Protein AF-A0A6G1K3Y3-F1 (afdb_monomer_lite)

InterPro domains:
  IPR031568 Protein Pet117, mitochondrial [PF15786] (4-69)
  IPR031568 Protein Pet117, mitochondrial [PTHR28163] (1-73)

pLDDT: mean 81.27, std 16.71, range [42.97, 98.5]

Organism: NCBI:txid1314801

Foldseek 3Di:
DDPVVVVVVVVVVVVVVVVVVVVVVVVVVVVVVVVVVVVVVVVVVVVVVVVVVVVVVVVVVVVVVCVVDPDDPPPPDPPDDDDDDDD

Secondary structure (DSSP, 8-state):
--HHHHHHHHHHHHHHHHHHHHHHHHHHHHHHHHHHHHHHHHHHHHHHHHHHHHHHHHHHHHHHHHHH-------------------

Radius of gyration: 33.34 Å; chains: 1; bounding box: 55×21×86 Å

Sequence (87 aa):
MSRASQFTLAGTFFGAIGIVVFVHASQRSEKALMHAGVIRDYEQQRVKRERQADFEMQKALEEEYRKVQTVSDGGGGPASQQDAGTK

Structure (mmCIF, N/CA/C/O backbone):
data_AF-A0A6G1K3Y3-F1
#
_entry.id   AF-A0A6G1K3Y3-F1
#
loop_
_atom_site.group_PDB
_atom_site.id
_atom_site.type_symbol
_atom_site.label_atom_id
_atom_site.label_alt_id
_atom_site.label_comp_id
_atom_site.label_asym_id
_atom_site.label_entity_id
_atom_site.label_seq_id
_atom_site.pdbx_PDB_ins_code
_atom_site.Cartn_x
_atom_site.Cartn_y
_atom_site.Cartn_z
_atom_site.occupancy
_atom_site.B_iso_or_equiv
_atom_site.auth_seq_id
_atom_site.auth_comp_id
_atom_site.auth_asym_id
_atom_site.auth_atom_id
_atom_site.pdbx_PDB_model_num
ATOM 1 N N . MET A 1 1 ? 26.046 2.928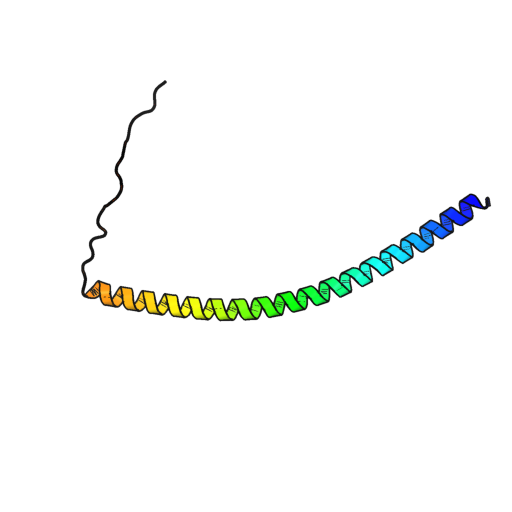 -38.339 1.00 62.66 1 MET A N 1
ATOM 2 C CA . MET A 1 1 ? 25.826 2.747 -36.884 1.00 62.66 1 MET A CA 1
ATOM 3 C C . MET A 1 1 ? 26.378 1.388 -36.485 1.00 62.66 1 MET A C 1
ATOM 5 O O . MET A 1 1 ? 26.224 0.453 -37.261 1.00 62.66 1 MET A O 1
ATOM 9 N N . SER A 1 2 ? 27.039 1.275 -35.331 1.00 89.31 2 SER A N 1
ATOM 10 C CA . SER A 1 2 ? 27.527 -0.020 -34.831 1.00 89.31 2 SER A CA 1
ATOM 11 C C . SER A 1 2 ? 26.349 -0.907 -34.408 1.00 89.31 2 SER A C 1
ATOM 13 O O . SER A 1 2 ? 25.349 -0.407 -33.895 1.00 89.31 2 SER A O 1
ATOM 15 N N . ARG A 1 3 ? 26.464 -2.230 -34.580 1.00 90.94 3 ARG A N 1
ATOM 16 C CA . ARG A 1 3 ? 25.454 -3.191 -34.095 1.00 90.94 3 ARG A CA 1
ATOM 17 C C . ARG A 1 3 ? 25.210 -3.042 -32.591 1.00 90.94 3 ARG A C 1
ATOM 19 O O . ARG A 1 3 ? 24.070 -3.116 -32.148 1.00 90.94 3 ARG A O 1
ATOM 26 N N . ALA A 1 4 ? 26.263 -2.747 -31.827 1.00 91.31 4 ALA A N 1
ATOM 27 C CA . ALA A 1 4 ? 26.172 -2.527 -30.387 1.00 91.31 4 ALA A CA 1
ATOM 28 C C . ALA A 1 4 ? 25.230 -1.363 -30.036 1.00 91.31 4 ALA A C 1
ATOM 30 O O . ALA A 1 4 ? 24.373 -1.507 -29.172 1.00 91.31 4 ALA A O 1
ATOM 31 N N . SER A 1 5 ? 25.318 -0.236 -30.754 1.00 92.12 5 SER A N 1
ATOM 32 C CA . SER A 1 5 ? 24.461 0.924 -30.479 1.00 92.12 5 SER A CA 1
ATOM 33 C C . SER A 1 5 ? 22.999 0.682 -30.870 1.00 92.12 5 SER A C 1
ATOM 35 O O . SER A 1 5 ? 22.102 1.231 -30.237 1.00 92.12 5 SER A O 1
ATOM 37 N N . GLN A 1 6 ? 22.742 -0.161 -31.876 1.00 92.12 6 GLN A N 1
ATOM 38 C CA . GLN A 1 6 ? 21.381 -0.570 -32.243 1.00 92.12 6 GLN A CA 1
ATOM 39 C C . GLN A 1 6 ? 20.742 -1.460 -31.170 1.00 92.12 6 GLN A C 1
ATOM 41 O O . GLN A 1 6 ? 19.582 -1.247 -30.824 1.00 92.12 6 GLN A O 1
ATOM 46 N N . PHE A 1 7 ? 21.498 -2.406 -30.602 1.00 96.69 7 PHE A N 1
ATOM 47 C CA . PHE A 1 7 ? 21.016 -3.232 -29.492 1.00 96.69 7 PHE A CA 1
ATOM 48 C C . PHE A 1 7 ? 20.729 -2.408 -28.240 1.00 96.69 7 PHE A C 1
ATOM 50 O O . PHE A 1 7 ? 19.684 -2.600 -27.624 1.00 96.69 7 PHE A O 1
ATOM 57 N N . THR A 1 8 ? 21.602 -1.457 -27.893 1.00 95.69 8 THR A N 1
ATOM 58 C CA . THR A 1 8 ? 21.362 -0.560 -26.756 1.00 95.69 8 THR A CA 1
ATOM 59 C C . THR A 1 8 ? 20.080 0.246 -26.946 1.00 95.69 8 THR A C 1
ATOM 61 O O . THR A 1 8 ? 19.260 0.300 -26.035 1.00 95.69 8 THR A O 1
ATOM 64 N N . LEU A 1 9 ? 19.872 0.824 -28.135 1.00 95.62 9 LEU A N 1
ATOM 65 C CA . LEU A 1 9 ? 18.673 1.610 -28.433 1.00 95.62 9 LEU A CA 1
ATOM 66 C C . LEU A 1 9 ? 17.393 0.762 -28.385 1.00 95.62 9 LEU A C 1
ATOM 68 O O . LEU A 1 9 ? 16.381 1.192 -27.838 1.00 95.62 9 LEU A O 1
ATOM 72 N N . ALA A 1 10 ? 17.434 -0.455 -28.931 1.00 97.25 10 ALA A N 1
ATOM 73 C CA . ALA A 1 10 ? 16.307 -1.378 -28.852 1.00 97.25 10 ALA A CA 1
ATOM 74 C C . ALA A 1 10 ? 16.020 -1.780 -27.396 1.00 97.25 10 ALA A C 1
ATOM 76 O O . ALA A 1 10 ? 14.869 -1.771 -26.965 1.00 97.25 10 ALA A O 1
ATOM 77 N N . GLY A 1 11 ? 17.063 -2.080 -26.619 1.00 98.00 11 GLY A N 1
ATOM 78 C CA . GLY A 1 11 ? 16.944 -2.459 -25.215 1.00 98.00 11 GLY A CA 1
ATOM 79 C C . GLY A 1 11 ? 16.318 -1.364 -24.355 1.00 98.00 11 GLY A C 1
ATOM 80 O O . GLY A 1 11 ? 15.409 -1.650 -23.579 1.00 98.00 11 GLY A O 1
ATOM 81 N N . THR A 1 12 ? 16.740 -0.107 -24.515 1.00 97.31 12 THR A N 1
ATOM 82 C CA . THR A 1 12 ? 16.152 1.012 -23.761 1.00 97.31 12 THR A CA 1
ATOM 83 C C . THR A 1 12 ? 14.701 1.265 -24.157 1.00 97.31 12 THR A C 1
ATOM 85 O O . THR A 1 12 ? 13.869 1.500 -23.282 1.00 97.31 12 THR A O 1
ATOM 88 N N . PHE A 1 13 ? 14.371 1.146 -25.445 1.00 98.06 13 PHE A N 1
ATOM 89 C CA . PHE A 1 13 ? 12.999 1.274 -25.931 1.00 98.06 13 PHE A CA 1
ATOM 90 C C . PHE A 1 13 ? 12.074 0.199 -25.341 1.00 98.06 13 PHE A C 1
ATOM 92 O O . PHE A 1 13 ? 11.041 0.521 -24.752 1.00 98.06 13 PHE A O 1
ATOM 99 N N . PHE A 1 14 ? 12.465 -1.076 -25.426 1.00 98.50 14 PHE A N 1
ATOM 100 C CA . PHE A 1 14 ? 11.676 -2.167 -24.848 1.00 98.50 14 PHE A CA 1
ATOM 101 C C . PHE A 1 14 ? 11.630 -2.107 -23.321 1.00 98.50 14 PHE A C 1
ATOM 103 O O . PHE A 1 14 ? 10.583 -2.382 -22.739 1.00 98.50 14 PHE A O 1
ATOM 110 N N . GLY A 1 15 ? 12.720 -1.695 -22.669 1.00 98.44 15 GLY A N 1
ATOM 111 C CA . GLY A 1 15 ? 12.757 -1.483 -21.224 1.00 98.44 15 GLY A CA 1
ATOM 112 C C . GLY A 1 15 ? 11.754 -0.422 -20.773 1.00 98.44 15 GLY A C 1
ATOM 113 O O . GLY A 1 15 ? 10.986 -0.662 -19.844 1.00 98.44 15 GLY A O 1
ATOM 114 N N . ALA A 1 16 ? 11.693 0.716 -21.471 1.00 98.31 16 ALA A N 1
ATOM 115 C CA . ALA A 1 16 ? 10.732 1.775 -21.176 1.00 98.31 16 ALA A CA 1
ATOM 116 C C . ALA A 1 16 ? 9.281 1.290 -21.323 1.00 98.31 16 ALA A C 1
ATOM 118 O O . ALA A 1 16 ? 8.470 1.486 -20.417 1.00 98.31 16 ALA A O 1
ATOM 119 N N . ILE A 1 17 ? 8.963 0.595 -22.421 1.00 98.50 17 ILE A N 1
ATOM 120 C CA . ILE A 1 17 ? 7.634 -0.003 -22.625 1.00 98.50 17 ILE A CA 1
ATOM 121 C C . ILE A 1 17 ? 7.317 -1.003 -21.508 1.00 98.50 17 ILE A C 1
ATOM 123 O O . ILE A 1 17 ? 6.224 -0.969 -20.942 1.00 98.50 17 ILE A O 1
ATOM 127 N N . GLY A 1 18 ? 8.277 -1.861 -21.156 1.00 98.50 18 GLY A N 1
ATOM 128 C CA . GLY A 1 18 ? 8.126 -2.859 -20.103 1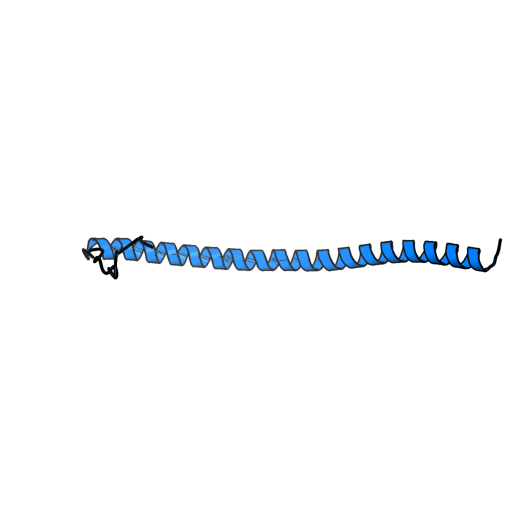.00 98.50 18 GLY A CA 1
ATOM 129 C C . GLY A 1 18 ? 7.777 -2.238 -18.752 1.00 98.50 18 GLY A C 1
ATOM 130 O O . GLY A 1 18 ? 6.843 -2.695 -18.097 1.00 98.50 18 GLY A O 1
ATOM 131 N N . ILE A 1 19 ? 8.458 -1.155 -18.368 1.00 98.38 19 ILE A N 1
ATOM 132 C CA . ILE A 1 19 ? 8.171 -0.430 -17.122 1.00 98.38 19 ILE A CA 1
ATOM 133 C C . ILE A 1 19 ? 6.743 0.127 -17.134 1.00 98.38 19 ILE A C 1
ATOM 135 O O . ILE A 1 19 ? 6.012 -0.038 -16.158 1.00 98.38 19 ILE A O 1
ATOM 139 N N . VAL A 1 20 ? 6.310 0.745 -18.237 1.00 98.12 20 VAL A N 1
ATOM 140 C CA . VAL A 1 20 ? 4.952 1.305 -18.346 1.00 98.12 20 VAL A CA 1
ATOM 141 C C . VAL A 1 20 ? 3.888 0.213 -18.216 1.00 98.12 20 VAL A C 1
ATOM 143 O O . VAL A 1 20 ? 2.909 0.395 -17.486 1.00 98.12 20 VAL A O 1
ATOM 146 N N . VAL A 1 21 ? 4.081 -0.927 -18.887 1.00 98.19 21 VAL A N 1
ATOM 147 C CA . VAL A 1 21 ? 3.177 -2.085 -18.792 1.00 98.19 21 VAL A CA 1
ATOM 148 C C . VAL A 1 21 ? 3.143 -2.630 -17.364 1.00 98.19 21 VAL A C 1
ATOM 150 O O . VAL A 1 21 ? 2.060 -2.869 -16.827 1.00 98.19 21 VAL A O 1
ATOM 153 N N . PHE A 1 22 ? 4.307 -2.779 -16.729 1.00 98.00 22 PHE A N 1
ATOM 154 C CA . PHE A 1 22 ? 4.424 -3.266 -15.357 1.00 98.00 22 PHE A CA 1
ATOM 155 C C . PHE A 1 22 ? 3.685 -2.366 -14.359 1.00 98.00 22 PHE A C 1
ATOM 157 O O . PHE A 1 22 ? 2.895 -2.863 -13.559 1.00 98.00 22 PHE A O 1
ATOM 164 N N . VAL A 1 23 ? 3.859 -1.043 -14.443 1.00 97.56 23 VAL A N 1
ATOM 165 C CA . VAL A 1 23 ? 3.164 -0.091 -13.560 1.00 97.56 23 VAL A CA 1
ATOM 166 C C . VAL A 1 23 ? 1.646 -0.177 -13.735 1.00 97.56 23 VAL A C 1
ATOM 168 O O . VAL A 1 23 ? 0.924 -0.233 -12.742 1.00 97.56 23 VAL A O 1
ATOM 171 N N . HIS A 1 24 ? 1.142 -0.264 -14.970 1.00 96.56 24 HIS A N 1
ATOM 172 C CA . HIS A 1 24 ? -0.298 -0.424 -15.207 1.00 96.56 24 HIS A CA 1
ATOM 173 C C . HIS A 1 24 ? -0.844 -1.738 -14.636 1.00 96.56 24 HIS A C 1
ATOM 175 O O . HIS A 1 24 ? -1.969 -1.772 -14.132 1.00 96.56 24 HIS A O 1
ATOM 181 N N . ALA A 1 25 ? -0.065 -2.819 -14.703 1.00 95.19 25 ALA A N 1
ATOM 182 C CA . ALA A 1 25 ? -0.435 -4.086 -14.084 1.00 95.19 25 ALA A CA 1
AT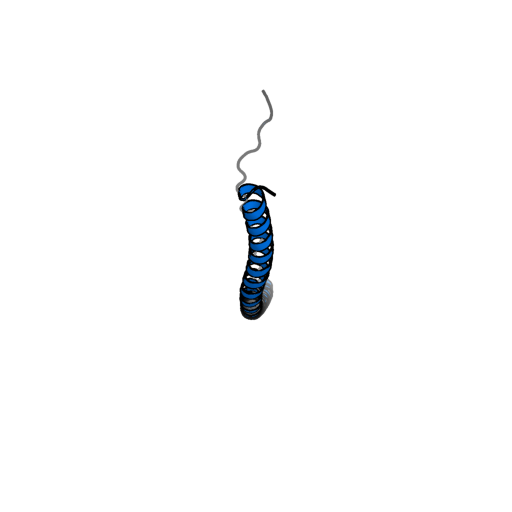OM 183 C C . ALA A 1 25 ? -0.463 -3.975 -12.548 1.00 95.19 25 ALA A C 1
ATOM 185 O O . ALA A 1 25 ? -1.449 -4.388 -11.933 1.00 95.19 25 ALA A O 1
ATOM 186 N N . SER A 1 26 ? 0.555 -3.349 -11.940 1.00 94.31 26 SER A N 1
ATOM 187 C CA . SER A 1 26 ? 0.626 -3.125 -10.486 1.00 94.31 26 SER A CA 1
ATOM 188 C C . SER A 1 26 ? -0.556 -2.295 -9.988 1.00 94.31 26 SER A C 1
ATOM 190 O O . SER A 1 26 ? -1.301 -2.747 -9.120 1.00 94.31 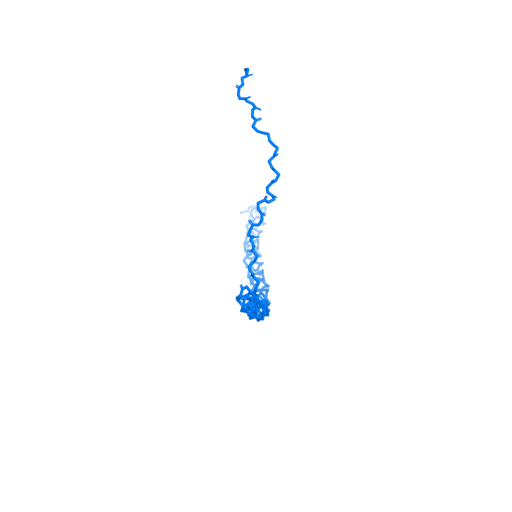26 SER A O 1
ATOM 192 N N . GLN A 1 27 ? -0.833 -1.155 -10.628 1.00 93.62 27 GLN A N 1
ATOM 193 C CA . GLN A 1 27 ? -1.946 -0.269 -10.270 1.00 93.62 27 GLN A CA 1
ATOM 194 C C . GLN A 1 27 ? -3.310 -0.976 -10.309 1.00 93.62 27 GLN A C 1
ATOM 196 O O . GLN A 1 27 ? -4.172 -0.726 -9.464 1.00 93.62 27 GLN A O 1
ATOM 201 N N . ARG A 1 28 ? -3.529 -1.888 -11.271 1.00 90.00 28 ARG A N 1
ATOM 202 C CA . ARG A 1 28 ? -4.767 -2.689 -11.327 1.00 90.00 28 ARG A CA 1
ATOM 203 C C . ARG A 1 28 ? -4.892 -3.630 -10.130 1.00 90.00 28 ARG A C 1
ATOM 205 O O . ARG A 1 28 ? -5.985 -3.746 -9.579 1.00 90.00 28 ARG A O 1
ATOM 212 N N . SER A 1 29 ? -3.799 -4.276 -9.723 1.00 87.62 29 SER A N 1
ATOM 213 C CA . SER A 1 29 ? -3.792 -5.162 -8.551 1.00 87.62 29 SER A CA 1
ATOM 214 C C . SER A 1 29 ? -4.016 -4.395 -7.243 1.00 87.62 29 SER A C 1
ATOM 216 O O . SER A 1 29 ? -4.820 -4.808 -6.408 1.00 87.62 29 SER A O 1
ATOM 218 N N . GLU A 1 30 ? -3.401 -3.220 -7.110 1.00 85.69 30 GLU A N 1
ATOM 219 C CA . GLU A 1 30 ? -3.562 -2.336 -5.954 1.00 85.69 30 GLU A CA 1
ATOM 220 C C . GLU A 1 30 ? -5.005 -1.843 -5.821 1.00 85.69 30 GLU A C 1
ATOM 222 O O . GLU A 1 30 ? -5.571 -1.860 -4.728 1.00 85.69 30 GLU A O 1
ATOM 227 N N . LYS A 1 31 ? -5.657 -1.491 -6.937 1.00 86.50 31 LYS A N 1
ATOM 228 C CA . LYS A 1 31 ? -7.068 -1.084 -6.934 1.00 86.50 31 LYS A CA 1
ATOM 229 C C . LYS A 1 31 ? -7.991 -2.186 -6.404 1.00 86.50 31 LYS A C 1
ATOM 231 O O . LYS A 1 31 ? -8.924 -1.893 -5.658 1.00 86.50 31 LYS A O 1
ATOM 236 N N . ALA A 1 32 ? -7.734 -3.449 -6.750 1.00 79.88 32 ALA A N 1
ATOM 237 C CA . ALA A 1 32 ? -8.512 -4.577 -6.232 1.00 79.88 32 ALA A CA 1
ATOM 238 C C . ALA A 1 32 ? -8.350 -4.733 -4.708 1.00 79.88 32 ALA A C 1
ATOM 240 O O . ALA A 1 32 ? -9.334 -4.950 -3.998 1.00 79.88 32 ALA A O 1
ATOM 241 N N . LEU A 1 33 ? -7.132 -4.541 -4.193 1.00 79.94 33 LEU A N 1
ATOM 242 C CA . LEU A 1 33 ? -6.854 -4.557 -2.754 1.00 79.94 33 LEU A CA 1
ATOM 243 C C . LEU A 1 33 ? -7.524 -3.388 -2.017 1.00 79.94 33 LEU A C 1
ATOM 245 O O . LEU A 1 33 ? -8.031 -3.575 -0.912 1.00 79.94 33 LEU A O 1
ATOM 249 N N . MET A 1 34 ? -7.595 -2.203 -2.631 1.00 78.94 34 MET A N 1
ATOM 250 C CA . MET A 1 34 ? -8.296 -1.053 -2.045 1.00 78.94 34 MET A CA 1
ATOM 251 C C . MET A 1 34 ? -9.796 -1.319 -1.868 1.00 78.94 34 MET A C 1
ATOM 253 O O . MET A 1 34 ? -10.356 -0.971 -0.830 1.00 78.94 34 MET A O 1
ATOM 257 N N . HIS A 1 35 ? -10.447 -1.993 -2.822 1.00 82.19 35 HIS A N 1
ATOM 258 C CA . HIS A 1 35 ? -11.852 -2.390 -2.669 1.00 82.19 35 HIS A CA 1
ATOM 259 C C . HIS A 1 35 ? -12.059 -3.374 -1.509 1.00 82.19 35 HIS A C 1
ATOM 261 O O . HIS A 1 35 ? -13.015 -3.225 -0.747 1.00 82.19 35 HIS A O 1
ATOM 267 N N . ALA A 1 36 ? -11.147 -4.331 -1.322 1.00 79.62 36 ALA A N 1
ATOM 268 C CA . ALA A 1 36 ? -11.182 -5.234 -0.172 1.00 79.62 36 ALA A CA 1
ATOM 269 C C . ALA A 1 36 ? -10.973 -4.487 1.160 1.00 79.62 36 ALA A C 1
ATOM 271 O O . ALA A 1 36 ? -11.631 -4.795 2.155 1.00 79.62 36 ALA A O 1
ATOM 272 N N . GLY A 1 37 ? -10.106 -3.467 1.170 1.00 79.31 37 GLY A N 1
ATOM 273 C CA . GLY A 1 37 ? -9.903 -2.583 2.318 1.00 79.31 37 GLY A CA 1
ATOM 274 C C . GLY A 1 37 ? -11.181 -1.851 2.734 1.00 79.31 37 GLY A C 1
ATOM 275 O O . GLY A 1 37 ? -11.545 -1.883 3.906 1.00 79.31 37 GLY A O 1
ATOM 276 N N . VAL A 1 38 ? -11.913 -1.281 1.772 1.00 80.50 38 VAL A N 1
ATOM 277 C CA . VAL A 1 38 ? -13.181 -0.575 2.030 1.00 80.50 38 VAL A CA 1
ATOM 278 C C . VAL A 1 38 ? -14.238 -1.504 2.635 1.00 80.50 38 VAL A C 1
ATOM 280 O O . VAL A 1 38 ? -14.915 -1.128 3.589 1.00 80.50 38 VAL A O 1
ATOM 283 N N . ILE A 1 39 ? -14.370 -2.730 2.122 1.00 78.44 39 ILE A N 1
ATOM 284 C CA . ILE A 1 39 ? -15.324 -3.717 2.658 1.00 78.44 39 ILE A CA 1
ATOM 285 C C . ILE A 1 39 ? -14.983 -4.058 4.115 1.00 78.44 39 ILE A C 1
ATOM 287 O O . ILE A 1 39 ? -15.860 -4.031 4.979 1.00 78.44 39 ILE A O 1
ATOM 291 N N . ARG A 1 40 ? -13.699 -4.294 4.405 1.00 80.19 40 ARG A N 1
ATOM 292 C CA . ARG A 1 40 ? -13.219 -4.552 5.768 1.00 80.19 40 ARG A CA 1
ATOM 293 C C . ARG A 1 40 ? -13.499 -3.379 6.714 1.00 80.19 40 ARG A C 1
ATOM 295 O O . ARG A 1 40 ? -13.844 -3.596 7.875 1.00 80.19 40 ARG A O 1
ATOM 302 N N . ASP A 1 41 ? -13.390 -2.143 6.235 1.00 82.44 41 ASP A N 1
ATOM 303 C CA . ASP A 1 41 ? -13.665 -0.954 7.048 1.00 82.44 41 ASP A CA 1
ATOM 304 C C . ASP A 1 41 ? -15.153 -0.827 7.412 1.00 82.44 41 ASP A C 1
ATOM 306 O O . ASP A 1 41 ? -15.478 -0.404 8.526 1.00 82.44 41 ASP A O 1
ATOM 310 N N . TYR A 1 42 ? -16.069 -1.245 6.531 1.00 82.00 42 TYR A N 1
ATOM 311 C CA . TYR A 1 42 ? -17.502 -1.282 6.845 1.00 82.00 42 TYR A CA 1
ATOM 312 C C . TYR A 1 42 ? -17.829 -2.269 7.969 1.00 82.00 42 TYR A C 1
ATOM 314 O O . TYR A 1 42 ? -18.614 -1.942 8.863 1.00 82.00 42 TYR A O 1
ATOM 322 N N . GLU A 1 43 ? -17.211 -3.450 7.972 1.00 81.81 43 GLU A N 1
ATOM 323 C CA . GLU A 1 43 ? -17.386 -4.433 9.047 1.00 81.81 43 GLU A CA 1
ATOM 324 C C . GLU A 1 43 ? -16.862 -3.897 10.383 1.00 81.81 43 GLU A C 1
ATOM 326 O O . GLU A 1 43 ? -17.557 -3.953 11.401 1.00 81.81 43 GLU A O 1
ATOM 331 N N . GLN A 1 44 ? -15.684 -3.267 10.379 1.00 83.44 44 GLN A N 1
ATOM 332 C CA . GLN A 1 44 ? -15.131 -2.645 11.583 1.00 83.44 44 GLN A CA 1
ATOM 333 C C . GLN A 1 44 ? -16.003 -1.499 12.111 1.00 83.44 44 GLN A C 1
ATOM 335 O O . GLN A 1 44 ? -16.141 -1.342 13.324 1.00 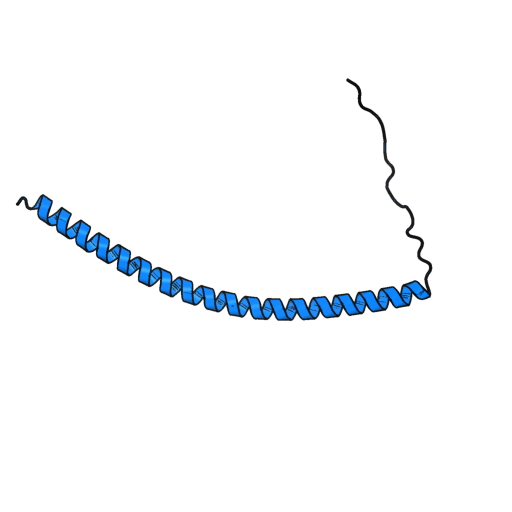83.44 44 GLN A O 1
ATOM 340 N N . GLN A 1 45 ? -16.617 -0.701 11.233 1.00 83.75 45 GLN A N 1
ATOM 341 C CA . GLN A 1 45 ? -17.541 0.359 11.647 1.00 83.75 45 GLN A CA 1
ATOM 342 C C . GLN A 1 45 ? -18.817 -0.180 12.304 1.00 83.75 45 GLN A C 1
ATOM 344 O O . GLN A 1 45 ? -19.380 0.492 13.169 1.00 83.75 45 GLN A O 1
ATOM 349 N N . ARG A 1 46 ? -19.291 -1.370 11.915 1.00 85.00 46 ARG A N 1
ATOM 350 C CA . ARG A 1 46 ? -20.435 -2.016 12.577 1.00 85.00 46 ARG A CA 1
ATOM 351 C C . ARG A 1 46 ? -20.073 -2.459 13.990 1.00 85.00 46 ARG A C 1
ATOM 353 O O . ARG A 1 46 ? -20.739 -2.048 14.933 1.00 85.00 46 ARG A O 1
ATOM 360 N N . VAL A 1 47 ? -18.960 -3.174 14.136 1.00 88.88 47 VAL A N 1
ATOM 361 C CA . VAL A 1 47 ? -18.467 -3.635 15.445 1.00 88.88 47 VAL A CA 1
ATOM 362 C C . VAL A 1 47 ? -18.172 -2.457 16.381 1.00 88.88 47 VAL A C 1
ATOM 364 O O . VAL A 1 47 ? -18.442 -2.525 17.576 1.00 88.88 47 VAL A O 1
ATOM 367 N N . LYS A 1 48 ? -17.646 -1.339 15.861 1.00 88.94 48 LYS A N 1
ATOM 368 C CA . LYS A 1 48 ? -17.438 -0.121 16.664 1.00 88.94 48 LYS A CA 1
ATOM 369 C C . LYS A 1 48 ? -18.747 0.459 17.205 1.00 88.94 48 LYS A C 1
ATOM 371 O O . LYS A 1 48 ? -18.756 0.897 18.350 1.00 88.94 48 LYS A O 1
ATOM 376 N N . ARG A 1 49 ? -19.827 0.446 16.416 1.00 88.25 49 ARG A N 1
ATOM 377 C CA . ARG A 1 49 ? -21.150 0.910 16.864 1.00 88.25 49 ARG A CA 1
ATOM 378 C C . ARG A 1 49 ? -21.736 0.007 17.943 1.00 88.25 49 ARG A C 1
ATOM 380 O O . ARG A 1 49 ? -22.260 0.520 18.922 1.00 88.25 49 ARG A O 1
ATOM 387 N N . GLU A 1 50 ? -21.589 -1.307 17.795 1.00 89.12 50 GLU A N 1
ATOM 388 C CA . GLU A 1 50 ? -22.007 -2.272 18.822 1.00 89.12 50 GLU A CA 1
ATOM 389 C C . GLU A 1 50 ? -21.263 -2.014 20.142 1.00 89.12 50 GLU A C 1
ATOM 391 O O . GLU A 1 50 ? -21.891 -1.803 21.172 1.00 89.12 50 GLU A O 1
ATOM 396 N N . ARG A 1 51 ? -19.934 -1.855 20.095 1.00 90.44 51 ARG A N 1
ATOM 397 C CA . ARG A 1 51 ? -19.128 -1.544 21.290 1.00 90.44 51 ARG A CA 1
ATOM 398 C C . ARG A 1 51 ? -19.460 -0.196 21.930 1.00 90.44 51 ARG A C 1
ATOM 400 O O . ARG A 1 51 ? -19.335 -0.056 23.142 1.00 90.44 51 ARG A O 1
ATOM 407 N N . GLN A 1 52 ? -19.830 0.807 21.133 1.00 90.94 52 GLN A N 1
ATOM 408 C CA . GLN A 1 52 ? -20.277 2.101 21.657 1.00 90.94 52 GLN A CA 1
ATOM 409 C C . GLN A 1 52 ? -21.605 1.962 22.401 1.00 90.94 52 GLN A C 1
ATOM 411 O O . GLN A 1 52 ? -21.717 2.470 23.512 1.00 90.94 52 GLN A O 1
ATOM 416 N N . ALA A 1 53 ? -22.563 1.220 21.842 1.00 91.69 53 ALA A N 1
ATOM 417 C CA . ALA A 1 53 ? -23.831 0.943 22.511 1.00 91.69 53 ALA A CA 1
ATOM 418 C C . ALA A 1 53 ? -23.627 0.149 23.816 1.00 91.69 53 ALA A C 1
ATOM 420 O O . ALA A 1 53 ? -24.207 0.497 24.844 1.00 91.69 53 ALA A O 1
ATOM 421 N N . ASP A 1 54 ? -22.743 -0.854 23.808 1.00 91.81 54 ASP A N 1
ATOM 422 C CA . ASP A 1 54 ? -22.400 -1.630 25.008 1.00 91.81 54 ASP A CA 1
ATOM 423 C C . ASP A 1 54 ? -21.771 -0.757 26.101 1.00 91.81 54 ASP A C 1
ATOM 425 O O . ASP A 1 54 ? -22.029 -0.953 27.292 1.00 91.81 54 ASP A O 1
ATOM 429 N N . PHE A 1 55 ? -20.932 0.203 25.706 1.00 94.12 55 PHE A N 1
ATOM 430 C CA . PHE A 1 55 ? -20.317 1.156 26.624 1.00 94.12 55 PHE A CA 1
ATOM 431 C C . PHE A 1 55 ? -21.349 2.122 27.216 1.00 94.12 55 PHE A C 1
ATOM 433 O O . PHE A 1 55 ? -21.361 2.334 28.426 1.00 94.12 55 PHE A O 1
ATOM 440 N N . GLU A 1 56 ? -22.232 2.688 26.390 1.00 93.38 56 GLU A N 1
ATOM 441 C CA . GLU A 1 56 ? -23.290 3.598 26.846 1.00 93.38 56 GLU A CA 1
ATOM 442 C C . GLU A 1 56 ? -24.252 2.911 27.818 1.00 93.38 56 GLU A C 1
ATOM 444 O O . GLU A 1 56 ? -24.598 3.487 28.850 1.00 93.38 56 GLU A O 1
ATOM 449 N N . MET A 1 57 ? -24.621 1.659 27.537 1.00 91.94 57 MET A N 1
ATOM 450 C CA . MET A 1 57 ? -25.434 0.848 28.438 1.00 91.94 57 MET A CA 1
ATOM 451 C C . MET A 1 57 ? -24.733 0.658 29.788 1.00 91.94 57 MET A C 1
ATOM 453 O O . MET A 1 57 ? -25.318 0.950 30.829 1.00 91.94 57 MET A O 1
ATOM 457 N N . GLN A 1 58 ? -23.474 0.211 29.785 1.00 89.88 58 GLN A N 1
ATOM 458 C CA . GLN A 1 58 ? -22.712 0.007 31.022 1.00 89.88 58 GLN A CA 1
ATOM 459 C C . GLN A 1 58 ? -22.566 1.296 31.831 1.00 89.88 58 GLN A C 1
ATOM 461 O O . GLN A 1 58 ? -22.738 1.273 33.047 1.00 89.88 58 GLN A O 1
ATOM 466 N N . LYS A 1 59 ? -22.320 2.423 31.158 1.00 92.44 59 LYS A N 1
ATOM 467 C CA . LYS A 1 59 ? -22.239 3.737 31.795 1.00 92.44 59 LYS A CA 1
ATOM 468 C C . LYS A 1 59 ? -23.564 4.138 32.451 1.00 92.44 59 LYS A C 1
ATOM 470 O O . LYS A 1 59 ? -23.561 4.615 33.581 1.00 92.44 59 LYS A O 1
ATOM 475 N N . ALA A 1 60 ? -24.693 3.921 31.776 1.00 91.44 60 ALA A N 1
ATOM 476 C CA . ALA A 1 60 ? -26.009 4.206 32.347 1.00 91.44 60 ALA A CA 1
ATOM 477 C C . ALA A 1 60 ? -26.292 3.339 33.588 1.00 91.44 60 ALA A C 1
ATOM 479 O O . ALA A 1 60 ? -26.760 3.851 34.604 1.00 91.44 60 ALA A O 1
ATOM 480 N N . LEU A 1 61 ? -25.946 2.047 33.537 1.00 88.94 61 LEU A N 1
ATOM 481 C CA . LEU A 1 61 ? -26.037 1.146 34.691 1.00 88.94 61 LEU A CA 1
ATOM 482 C C . LEU A 1 61 ? -25.146 1.614 35.852 1.00 88.94 61 LEU A C 1
ATOM 484 O O . LEU A 1 61 ? -25.601 1.649 36.993 1.00 88.94 61 LEU A O 1
ATOM 488 N N . GLU A 1 62 ? -23.901 2.014 35.582 1.00 87.69 62 GLU A N 1
ATOM 489 C CA . GLU A 1 62 ? -22.993 2.568 36.596 1.00 87.69 62 GLU A CA 1
ATOM 490 C C . GLU A 1 62 ? -23.597 3.808 37.277 1.00 87.69 62 GLU A C 1
ATOM 492 O O . GLU A 1 62 ? -23.611 3.899 38.507 1.00 87.69 62 GLU A O 1
ATOM 497 N N . GLU A 1 63 ? -24.149 4.740 36.495 1.00 87.62 63 GLU A N 1
ATOM 498 C CA . GLU A 1 63 ? -24.814 5.939 37.013 1.00 87.62 63 GLU A CA 1
ATOM 499 C C . GLU A 1 63 ? -26.023 5.600 37.899 1.00 87.62 63 GLU A C 1
ATOM 501 O O . GLU A 1 63 ? -26.263 6.283 38.898 1.00 87.62 63 GLU A O 1
ATOM 506 N N . GLU A 1 64 ? -26.783 4.549 37.579 1.00 85.06 64 GLU A N 1
ATOM 507 C CA . GLU A 1 64 ? -27.880 4.071 38.427 1.00 85.06 64 GLU A CA 1
ATOM 508 C C . GLU A 1 64 ? -27.385 3.448 39.735 1.00 85.06 64 GLU A C 1
ATOM 510 O O . GLU A 1 64 ? -27.883 3.807 40.806 1.00 85.06 64 GLU A O 1
ATOM 515 N N . TYR A 1 65 ? -26.373 2.579 39.686 1.00 83.19 65 TYR A N 1
ATOM 516 C CA . TYR A 1 65 ? -25.808 1.965 40.891 1.00 83.19 65 TYR A CA 1
ATOM 517 C C . TYR A 1 65 ? -25.160 2.995 41.825 1.00 83.19 65 TYR A C 1
ATOM 519 O O . TYR A 1 65 ? -25.302 2.894 43.048 1.00 83.19 65 TYR A O 1
ATOM 527 N N . ARG A 1 66 ? -24.524 4.036 41.275 1.00 81.19 66 ARG A N 1
ATOM 528 C CA . ARG A 1 66 ? -23.892 5.116 42.051 1.00 81.19 66 ARG A CA 1
ATOM 529 C C . ARG A 1 66 ? -24.891 5.980 42.831 1.00 81.19 66 ARG A C 1
ATOM 531 O O . ARG A 1 66 ? -24.516 6.582 43.832 1.00 81.19 66 ARG A O 1
ATOM 538 N N . LYS A 1 67 ? -26.170 6.029 42.431 1.00 80.31 67 LYS A N 1
ATOM 539 C CA . LYS A 1 67 ? -27.227 6.740 43.189 1.00 80.31 67 LYS A CA 1
ATOM 540 C C . LYS A 1 67 ? -27.535 6.069 44.527 1.00 80.31 67 LYS A C 1
ATOM 542 O O . LYS A 1 67 ? -27.946 6.743 45.466 1.00 80.31 67 LYS A O 1
ATOM 547 N N . VAL A 1 68 ? -27.362 4.751 44.598 1.00 74.75 68 VAL A N 1
ATOM 548 C CA . VAL A 1 68 ? -27.643 3.946 45.795 1.00 74.75 68 VAL A CA 1
ATOM 549 C C . VAL A 1 68 ? -26.361 3.671 46.584 1.00 74.75 68 VAL A C 1
ATOM 551 O O . VAL A 1 68 ? -26.401 3.583 47.809 1.00 74.75 68 VAL A O 1
ATOM 554 N N . GLN A 1 69 ? -25.216 3.567 45.902 1.00 63.31 69 GLN A N 1
ATOM 555 C CA . GLN A 1 69 ? -23.919 3.307 46.521 1.00 63.31 69 GLN A CA 1
ATOM 556 C C . GLN A 1 69 ? -23.053 4.573 46.565 1.00 63.31 69 GLN A C 1
ATOM 558 O O . GLN A 1 69 ? -22.512 5.011 45.551 1.00 63.31 69 GLN A O 1
ATOM 563 N N . THR A 1 70 ? -22.841 5.131 47.762 1.00 61.34 70 THR A N 1
ATOM 564 C CA . THR A 1 70 ? -21.785 6.124 48.007 1.00 61.34 70 THR A CA 1
ATOM 565 C C . THR A 1 70 ? -20.428 5.422 48.010 1.00 61.34 70 THR A C 1
ATOM 567 O O . THR A 1 70 ? -19.911 5.048 49.062 1.00 61.34 70 THR A O 1
ATOM 570 N N . VAL A 1 71 ? -19.856 5.194 46.830 1.00 63.97 71 VAL A N 1
ATOM 571 C CA . VAL A 1 71 ? -18.464 4.748 46.721 1.00 63.97 71 VAL A CA 1
ATOM 572 C C . VAL A 1 71 ? -17.583 5.980 46.930 1.00 63.97 71 VAL A C 1
ATOM 574 O O . VAL A 1 71 ? -17.588 6.894 46.106 1.00 63.97 71 VAL A O 1
ATOM 577 N N . SER A 1 72 ? -16.861 6.053 48.051 1.00 61.78 72 SER A N 1
ATOM 578 C CA . SER A 1 72 ? -15.728 6.977 48.149 1.00 61.78 72 SER A CA 1
ATOM 579 C C . SER A 1 72 ? -14.675 6.526 47.141 1.00 61.78 72 SER A C 1
ATOM 581 O O . SER A 1 72 ? -14.318 5.348 47.149 1.00 61.78 72 SER A O 1
ATOM 583 N N . ASP A 1 73 ? -14.159 7.446 46.318 1.00 63.00 73 ASP A N 1
ATOM 584 C CA . ASP A 1 73 ? -12.894 7.260 45.596 1.00 63.00 73 ASP A CA 1
ATOM 585 C C . ASP A 1 73 ? -11.798 7.083 46.655 1.00 63.00 73 ASP A C 1
ATOM 587 O O . ASP A 1 73 ? -11.164 8.034 47.112 1.00 63.00 73 ASP A O 1
ATOM 591 N N . GLY A 1 74 ? -11.679 5.864 47.177 1.00 53.00 74 GLY A N 1
ATOM 592 C CA . GLY A 1 74 ? -10.746 5.524 48.231 1.00 53.00 74 GLY A CA 1
ATOM 593 C C . GLY A 1 74 ? -9.346 5.764 47.704 1.00 53.00 74 GLY A C 1
ATOM 594 O O . GLY A 1 74 ? -8.887 5.046 46.819 1.00 53.00 74 GLY A O 1
ATOM 595 N N . GLY A 1 75 ? -8.685 6.785 48.250 1.00 51.03 75 GLY A N 1
ATOM 596 C CA . GLY A 1 75 ? -7.271 7.063 48.053 1.00 51.03 75 GLY A CA 1
ATOM 597 C C . GLY A 1 75 ? -6.423 5.865 48.475 1.00 51.03 75 GLY A C 1
ATOM 598 O O . GLY A 1 75 ? -5.923 5.806 49.590 1.00 51.03 75 GLY A O 1
ATOM 599 N N . GLY A 1 76 ? -6.268 4.914 47.562 1.00 47.00 76 GLY A N 1
ATOM 600 C CA . GLY A 1 76 ? -5.278 3.848 47.575 1.00 47.00 76 GLY A CA 1
ATOM 601 C C . GLY A 1 76 ? -4.185 4.159 46.564 1.00 47.00 76 GLY A C 1
ATOM 602 O O . GLY A 1 76 ? -3.858 3.328 45.724 1.00 47.00 76 GLY A O 1
ATOM 603 N N . GLY A 1 77 ? -3.655 5.384 46.597 1.00 49.41 77 GLY A N 1
ATOM 604 C CA . GLY A 1 77 ? -2.373 5.650 45.962 1.00 49.41 77 GLY A CA 1
ATOM 605 C C . GLY A 1 77 ? -1.284 4.916 46.747 1.00 49.41 77 GLY A C 1
ATOM 606 O O . GLY A 1 77 ? -1.262 5.031 47.975 1.00 49.41 77 GLY A O 1
ATOM 607 N N . PRO A 1 78 ? -0.357 4.188 46.106 1.00 48.25 78 PRO A N 1
ATOM 608 C CA . PRO A 1 78 ? 0.883 3.847 46.772 1.00 48.25 78 PRO A CA 1
ATOM 609 C C . PRO A 1 78 ? 1.692 5.139 46.910 1.00 48.25 78 PRO A C 1
ATOM 611 O O . PRO A 1 78 ? 2.400 5.570 46.002 1.00 48.25 78 PRO A O 1
ATOM 614 N N . ALA A 1 79 ? 1.558 5.787 48.064 1.00 54.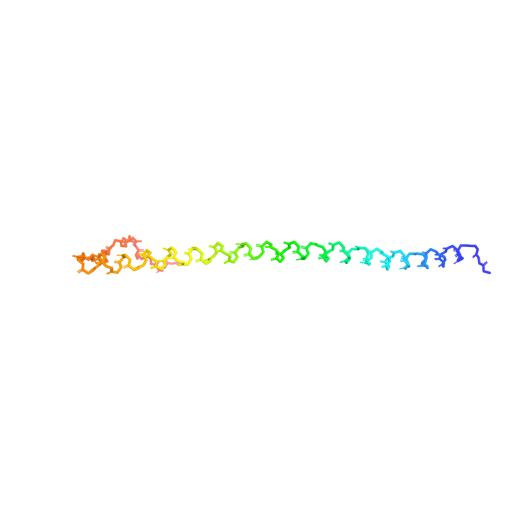72 79 ALA A N 1
ATOM 615 C CA . ALA A 1 79 ? 2.572 6.700 48.546 1.00 54.72 79 ALA A CA 1
ATOM 616 C C . ALA A 1 79 ? 3.807 5.866 48.909 1.00 54.72 79 ALA A C 1
ATOM 618 O O . ALA A 1 79 ? 3.912 5.324 50.005 1.00 54.72 79 ALA A O 1
ATOM 619 N N . SER A 1 80 ? 4.753 5.781 47.980 1.00 50.75 80 SER A N 1
ATOM 620 C CA . SER A 1 80 ? 6.141 5.473 48.302 1.00 50.75 80 SER A CA 1
ATOM 621 C C . SER A 1 80 ? 7.054 6.488 47.623 1.00 50.75 80 SER A C 1
ATOM 623 O O . SER A 1 80 ? 7.469 6.322 46.481 1.00 50.75 80 SER A O 1
ATOM 625 N N . GLN A 1 81 ? 7.360 7.505 48.432 1.00 50.75 81 GLN A N 1
ATOM 626 C CA . GLN A 1 81 ? 8.692 8.079 48.611 1.00 50.75 81 GLN A CA 1
ATOM 627 C C . GLN A 1 81 ? 9.074 9.292 47.745 1.00 50.75 81 GLN A C 1
ATOM 629 O O . GLN A 1 81 ? 9.590 9.197 46.637 1.00 50.75 81 GLN A O 1
ATOM 634 N N . GLN A 1 82 ? 8.848 10.460 48.354 1.00 45.00 82 GLN A N 1
ATOM 635 C CA . GLN A 1 82 ? 9.714 11.636 48.247 1.00 45.00 82 GLN A CA 1
ATOM 636 C C . GLN A 1 82 ? 11.179 11.297 48.572 1.00 45.00 82 GLN A C 1
ATOM 638 O O . GLN A 1 82 ? 11.428 10.351 49.318 1.00 45.00 82 GLN A O 1
ATOM 643 N N . ASP A 1 83 ? 12.063 12.203 48.129 1.00 42.97 83 ASP A N 1
ATOM 644 C CA . ASP A 1 83 ? 13.444 12.463 48.590 1.00 42.97 83 ASP A CA 1
ATOM 645 C C . ASP A 1 83 ? 14.530 11.900 47.650 1.00 42.97 83 ASP A C 1
ATOM 647 O O . ASP A 1 83 ? 14.534 10.721 47.327 1.00 42.97 83 ASP A O 1
ATOM 651 N N . ALA A 1 84 ? 15.505 12.643 47.128 1.00 44.38 84 ALA A N 1
ATOM 652 C CA . ALA A 1 84 ? 15.824 14.066 47.142 1.00 44.38 84 ALA A CA 1
ATOM 653 C C . ALA A 1 84 ? 16.849 14.303 46.020 1.00 44.38 84 ALA A C 1
ATOM 655 O O . ALA A 1 84 ? 17.689 13.448 45.733 1.00 44.38 84 ALA A O 1
ATOM 656 N N . GLY A 1 85 ? 16.840 15.491 45.419 1.00 51.19 85 GLY A N 1
ATOM 657 C CA . GLY A 1 85 ? 18.027 15.972 44.725 1.00 51.19 85 GLY A CA 1
ATOM 658 C C . GLY A 1 85 ? 19.157 16.186 45.731 1.00 51.19 85 GLY A C 1
ATOM 659 O O . GLY A 1 85 ? 18.977 16.936 46.682 1.00 51.19 85 GLY A O 1
ATOM 660 N N . THR A 1 86 ? 20.301 15.532 45.532 1.00 52.78 86 THR A N 1
ATOM 661 C CA . THR A 1 86 ? 21.662 16.063 45.759 1.00 52.78 86 THR A CA 1
ATOM 662 C C . THR A 1 86 ? 22.696 14.968 45.504 1.00 52.78 86 THR A C 1
ATOM 664 O O . THR A 1 86 ? 22.854 14.048 46.304 1.00 52.78 86 THR A O 1
ATOM 667 N N . LYS A 1 87 ? 23.434 15.098 44.401 1.00 47.12 87 LYS A N 1
ATOM 668 C CA . LYS A 1 87 ? 24.903 15.132 44.374 1.00 47.12 87 LYS A CA 1
ATOM 669 C C . LYS A 1 87 ? 25.381 15.563 42.996 1.00 47.12 87 LYS A C 1
ATOM 671 O O . LYS A 1 87 ? 24.801 15.077 42.004 1.00 47.12 87 LYS A O 1
#